Protein AF-A0A2E6XRW2-F1 (afdb_monomer_lite)

Foldseek 3Di:
DEDDDDDDDDDDVVLQVLLVLAPQSHADDPVVSVVVVVVVVPDPPDDPDYDYRGNRNVVSVCVCVVCVPVDDD

Radius of gyration: 15.12 Å; chains: 1; bounding box: 37×20×45 Å

Secondary structure (DSSP, 8-state):
-EE--------HHHHHHHHHHSSSSSPPPHHHHHHHHHHHHT-SS--S--EE-STTGGGGGGHHHHSTTS---

pLDDT: mean 80.08, std 15.19, range [38.12, 96.88]

Sequence (73 aa):
MICACKHGFEGTEQIEHLVQRTLKGTWGDAKQVATAVHFLIESDSMTGECVTIDGGERWAHVRSRLFTDAGGE

Structure (mmCIF, N/CA/C/O backbone):
data_AF-A0A2E6XRW2-F1
#
_entry.id   AF-A0A2E6XRW2-F1
#
loop_
_atom_site.group_PDB
_atom_site.id
_atom_site.type_symbol
_atom_site.label_atom_id
_atom_site.label_alt_id
_atom_site.label_comp_id
_atom_site.label_asym_id
_atom_site.label_entity_id
_atom_site.label_seq_id
_atom_site.pdbx_PDB_ins_code
_atom_site.Cartn_x
_atom_site.Cartn_y
_atom_site.Cartn_z
_atom_site.occupancy
_atom_site.B_iso_or_equiv
_atom_site.auth_seq_id
_atom_site.auth_comp_id
_atom_site.auth_asym_id
_atom_site.auth_atom_id
_atom_site.pdbx_PDB_model_num
ATOM 1 N N . MET A 1 1 ? -7.059 -5.383 4.392 1.00 59.84 1 MET A N 1
ATOM 2 C CA . MET A 1 1 ? -5.809 -6.180 4.345 1.00 59.84 1 MET A CA 1
ATOM 3 C C . MET A 1 1 ? -4.756 -5.380 3.597 1.0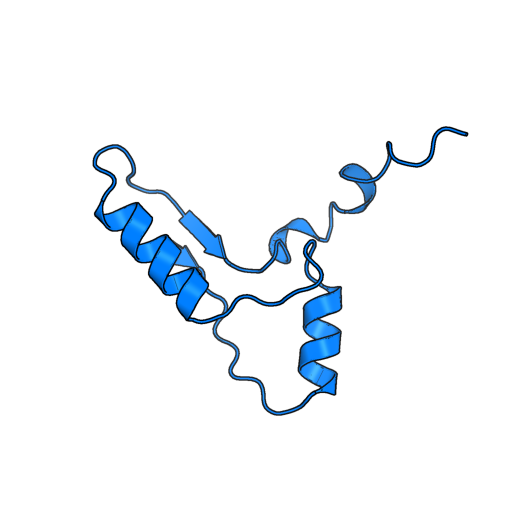0 59.84 1 MET A C 1
ATOM 5 O O . MET A 1 1 ? -5.047 -4.896 2.514 1.00 59.84 1 MET A O 1
ATOM 9 N N . ILE A 1 2 ? -3.565 -5.196 4.165 1.00 61.00 2 ILE A N 1
ATOM 10 C CA . ILE A 1 2 ? -2.456 -4.567 3.435 1.00 61.00 2 ILE A CA 1
ATOM 11 C C . ILE A 1 2 ? -1.592 -5.685 2.875 1.00 61.00 2 ILE A C 1
ATOM 13 O O . ILE A 1 2 ? -0.984 -6.444 3.630 1.00 61.00 2 ILE A O 1
ATOM 17 N N . CYS A 1 3 ? -1.564 -5.792 1.551 1.00 59.03 3 CYS A N 1
ATOM 18 C CA . CYS A 1 3 ? -0.677 -6.705 0.848 1.00 59.03 3 CYS A CA 1
ATOM 19 C C . CYS A 1 3 ? 0.592 -5.939 0.481 1.00 59.03 3 CYS A C 1
ATOM 21 O O . CYS A 1 3 ? 0.671 -5.302 -0.568 1.00 59.03 3 CYS A O 1
ATOM 23 N N . ALA A 1 4 ? 1.572 -5.982 1.381 1.00 58.75 4 ALA A N 1
ATOM 24 C CA . ALA A 1 4 ? 2.939 -5.592 1.080 1.00 58.75 4 ALA A CA 1
ATOM 25 C C . ALA A 1 4 ? 3.732 -6.868 0.784 1.00 58.75 4 ALA A C 1
ATOM 27 O O . ALA A 1 4 ? 3.827 -7.761 1.631 1.00 58.75 4 ALA A O 1
ATOM 28 N N . CYS A 1 5 ? 4.277 -6.981 -0.425 1.00 53.97 5 CYS A N 1
ATOM 29 C CA . CYS A 1 5 ? 5.127 -8.106 -0.790 1.00 53.97 5 CYS A CA 1
ATOM 30 C C . CYS A 1 5 ? 6.407 -8.072 0.059 1.00 53.97 5 CYS A C 1
ATOM 32 O O . CYS A 1 5 ? 7.287 -7.239 -0.147 1.00 53.97 5 CYS A O 1
ATOM 34 N N . LYS A 1 6 ? 6.502 -8.997 1.023 1.00 50.12 6 LYS A N 1
ATOM 35 C CA . LYS A 1 6 ? 7.714 -9.267 1.801 1.00 50.12 6 LYS A CA 1
ATOM 36 C C . LYS A 1 6 ? 8.731 -9.972 0.916 1.00 50.12 6 LYS A C 1
ATOM 38 O O . LYS A 1 6 ? 8.743 -11.195 0.848 1.00 50.12 6 LYS A O 1
ATOM 43 N N . HIS A 1 7 ? 9.605 -9.219 0.282 1.00 53.72 7 HIS A N 1
ATOM 44 C CA . HIS A 1 7 ? 10.876 -9.783 -0.128 1.00 53.72 7 HIS A CA 1
ATOM 45 C C . HIS A 1 7 ? 11.979 -8.922 0.480 1.00 53.72 7 HIS A C 1
ATOM 47 O O . HIS A 1 7 ? 12.094 -7.737 0.176 1.00 53.72 7 HIS A O 1
ATOM 53 N N . GLY A 1 8 ? 12.735 -9.509 1.409 1.00 50.03 8 GLY A N 1
ATOM 54 C CA . GLY A 1 8 ? 14.040 -8.980 1.786 1.00 50.03 8 GLY A CA 1
ATOM 55 C C . GLY A 1 8 ? 14.994 -9.319 0.650 1.00 50.03 8 GLY A C 1
ATOM 56 O O . GLY A 1 8 ? 15.151 -10.495 0.335 1.00 50.03 8 GLY A O 1
ATOM 57 N N . PHE A 1 9 ? 15.545 -8.305 -0.011 1.00 59.44 9 PHE A N 1
ATOM 58 C CA . PHE A 1 9 ? 16.440 -8.492 -1.150 1.00 59.44 9 PHE A CA 1
ATOM 59 C C . PHE A 1 9 ? 17.875 -8.164 -0.753 1.00 59.44 9 PHE A C 1
ATOM 61 O O . PHE A 1 9 ? 18.138 -7.105 -0.184 1.00 59.44 9 PHE A O 1
ATOM 68 N N . GLU A 1 10 ? 18.792 -9.061 -1.103 1.00 50.59 10 GLU A N 1
ATOM 69 C CA . GLU A 1 10 ? 20.236 -8.881 -0.977 1.00 50.59 10 GLU A CA 1
ATOM 70 C C . GLU A 1 10 ? 20.844 -8.968 -2.387 1.00 50.59 10 GLU A C 1
ATOM 72 O O . GLU A 1 10 ? 21.081 -10.054 -2.910 1.00 50.59 10 GLU A O 1
ATOM 77 N N . GLY A 1 11 ? 21.057 -7.811 -3.030 1.00 61.09 11 GLY A N 1
ATOM 78 C CA . GLY A 1 11 ? 21.726 -7.701 -4.337 1.00 61.09 11 GLY A CA 1
ATOM 79 C C . GLY A 1 11 ? 21.062 -6.711 -5.305 1.00 61.09 11 GLY A C 1
ATOM 80 O O . GLY A 1 11 ? 19.840 -6.670 -5.430 1.00 61.09 11 GLY A O 1
ATOM 81 N N . THR A 1 12 ? 21.865 -5.909 -6.014 1.00 67.81 12 THR A N 1
ATOM 82 C CA . THR A 1 12 ? 21.391 -4.852 -6.934 1.00 67.81 12 THR A CA 1
ATOM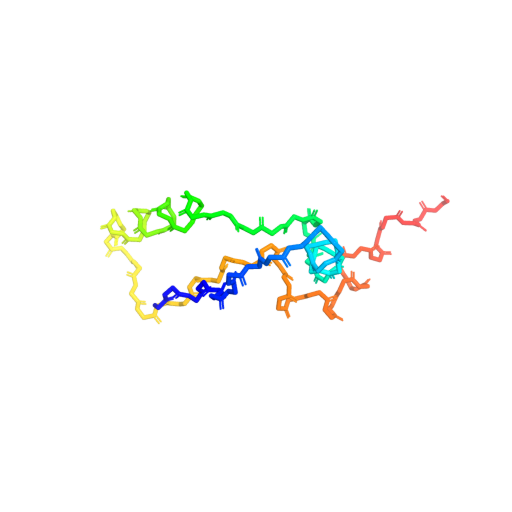 83 C C . THR A 1 12 ? 20.667 -5.403 -8.164 1.00 67.81 12 THR A C 1
ATOM 85 O O . THR A 1 12 ? 19.619 -4.890 -8.538 1.00 67.81 12 THR A O 1
ATOM 88 N N . GLU A 1 13 ? 21.165 -6.495 -8.741 1.00 68.81 13 GLU A N 1
ATOM 89 C CA . GLU A 1 13 ? 20.602 -7.127 -9.943 1.00 68.81 13 GLU A CA 1
ATOM 90 C C . GLU A 1 13 ? 19.173 -7.654 -9.708 1.00 68.81 13 GLU A C 1
ATOM 92 O O . GLU A 1 13 ? 18.276 -7.492 -10.536 1.00 68.81 13 GLU A O 1
ATOM 97 N N . GLN A 1 14 ? 18.914 -8.210 -8.521 1.00 74.56 14 GLN A N 1
ATOM 98 C CA . GLN A 1 14 ? 17.581 -8.675 -8.131 1.00 74.56 14 GLN A CA 1
ATOM 99 C C . GLN A 1 14 ? 16.599 -7.505 -7.994 1.00 74.56 14 GLN A C 1
ATOM 101 O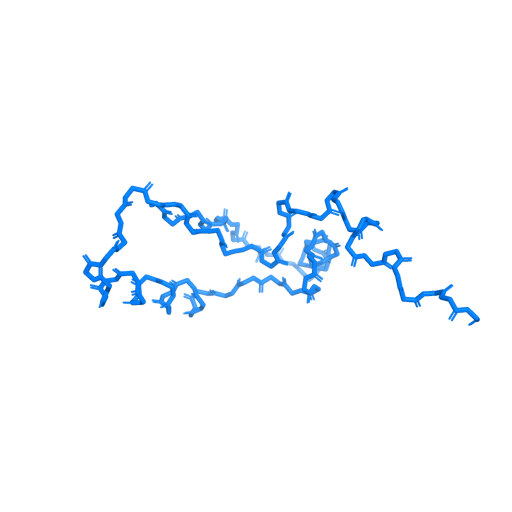 O . GLN A 1 14 ? 15.454 -7.600 -8.437 1.00 74.56 14 GLN A O 1
ATOM 106 N N . ILE A 1 15 ? 17.054 -6.381 -7.432 1.00 75.25 15 ILE A N 1
ATOM 107 C CA . ILE A 1 15 ? 16.249 -5.162 -7.294 1.00 75.25 15 ILE A CA 1
ATOM 108 C C . ILE A 1 15 ? 15.897 -4.593 -8.674 1.00 75.25 15 ILE A C 1
ATOM 110 O O . ILE A 1 15 ? 14.739 -4.249 -8.912 1.00 75.25 15 ILE A O 1
ATOM 114 N N . GLU A 1 16 ? 16.855 -4.547 -9.600 1.00 81.12 16 GLU A N 1
ATOM 115 C CA . GLU A 1 16 ? 16.635 -4.067 -10.969 1.00 81.12 16 GLU A CA 1
ATOM 116 C C . GLU A 1 16 ? 15.593 -4.913 -11.707 1.00 81.12 16 GLU A C 1
ATOM 118 O O . GLU A 1 16 ? 14.639 -4.371 -12.271 1.00 81.12 16 GLU A O 1
ATOM 123 N N . HIS A 1 17 ? 15.701 -6.242 -11.631 1.00 82.19 17 HIS A N 1
ATOM 124 C CA . HIS A 1 17 ? 14.714 -7.148 -12.219 1.00 82.19 17 HIS A CA 1
ATOM 125 C C . HIS A 1 17 ? 13.301 -6.955 -11.645 1.00 82.19 17 HIS A C 1
ATOM 127 O O . HIS A 1 17 ? 12.317 -7.057 -12.384 1.00 82.19 17 HIS A O 1
ATOM 133 N N . LEU A 1 18 ? 13.167 -6.661 -10.348 1.00 81.50 18 LEU A N 1
ATOM 134 C CA . LEU A 1 18 ? 11.865 -6.372 -9.740 1.00 81.50 18 LEU A CA 1
ATOM 135 C C . LEU A 1 18 ? 11.292 -5.032 -10.160 1.00 81.50 18 LEU A C 1
ATOM 137 O O . LEU A 1 18 ? 10.102 -4.942 -10.456 1.00 81.50 18 LEU A O 1
ATOM 141 N N . VAL A 1 19 ? 12.131 -4.009 -10.234 1.00 86.81 19 VAL A N 1
ATOM 142 C CA . VAL A 1 19 ? 11.734 -2.680 -10.689 1.00 86.81 19 VAL A CA 1
ATOM 143 C C . VAL A 1 19 ? 11.120 -2.734 -12.094 1.00 86.81 19 VAL A C 1
ATOM 145 O O . VAL A 1 19 ? 10.086 -2.110 -12.326 1.00 86.81 19 VAL A O 1
ATOM 148 N N . GLN A 1 20 ? 11.672 -3.543 -13.005 1.00 89.00 20 GLN A N 1
ATOM 149 C CA . GLN A 1 20 ? 11.127 -3.695 -14.365 1.00 89.00 20 GLN A CA 1
ATOM 150 C C . GLN A 1 20 ? 9.715 -4.299 -14.401 1.00 89.00 20 GLN A C 1
ATOM 152 O O . GLN A 1 20 ? 8.929 -4.031 -15.320 1.00 89.00 20 GLN A O 1
ATOM 157 N N . ARG A 1 21 ? 9.367 -5.094 -13.384 1.00 87.81 21 ARG A N 1
ATOM 158 C CA . ARG A 1 21 ? 8.048 -5.720 -13.252 1.00 87.81 21 ARG A CA 1
ATOM 159 C C . ARG A 1 21 ? 6.991 -4.754 -12.740 1.00 87.81 21 ARG A C 1
ATOM 161 O O . ARG A 1 21 ? 5.816 -5.049 -12.900 1.00 87.81 21 ARG A O 1
ATOM 168 N N . THR A 1 22 ? 7.356 -3.610 -12.164 1.00 90.06 22 THR A N 1
ATOM 169 C CA . THR A 1 22 ? 6.378 -2.634 -11.664 1.00 90.06 22 THR A CA 1
ATOM 170 C C . THR A 1 22 ? 6.006 -1.614 -12.738 1.00 90.06 22 THR A C 1
ATOM 172 O O . THR A 1 22 ? 6.746 -1.389 -13.693 1.00 90.06 22 THR A O 1
ATOM 175 N N . LEU A 1 23 ? 4.826 -0.998 -12.628 1.00 90.25 23 LEU A N 1
ATOM 176 C CA . LEU A 1 23 ? 4.411 0.075 -13.542 1.00 90.25 23 LEU A CA 1
ATOM 177 C C . LEU A 1 23 ? 5.132 1.394 -13.242 1.00 90.25 23 LEU A C 1
ATOM 179 O O . LEU A 1 23 ? 5.349 2.191 -14.147 1.00 90.25 23 LEU A O 1
ATOM 183 N N . LYS A 1 24 ? 5.508 1.627 -11.980 1.00 89.44 24 LYS A N 1
ATOM 184 C CA . LYS A 1 24 ? 6.179 2.861 -11.545 1.00 89.44 24 LYS A CA 1
ATOM 185 C C . LYS A 1 24 ? 7.696 2.838 -11.733 1.00 89.44 24 LYS A C 1
ATOM 187 O O . LYS A 1 24 ? 8.338 3.822 -11.379 1.00 89.44 24 LYS A O 1
ATOM 192 N N . GLY A 1 25 ? 8.279 1.726 -12.190 1.00 88.88 25 GLY A N 1
ATOM 193 C CA . GLY A 1 25 ? 9.735 1.584 -12.286 1.00 88.88 25 GLY A CA 1
ATOM 194 C C . GLY A 1 25 ? 10.439 1.754 -10.935 1.00 88.88 25 GLY A C 1
ATOM 195 O O . GLY A 1 25 ? 11.595 2.153 -10.872 1.00 88.88 25 GLY A O 1
ATOM 196 N N . THR A 1 26 ? 9.729 1.490 -9.841 1.00 85.88 26 THR A N 1
ATOM 197 C CA . THR A 1 26 ? 10.241 1.552 -8.472 1.00 85.88 26 THR A CA 1
ATOM 198 C C . THR A 1 26 ? 9.591 0.448 -7.649 1.00 85.88 26 THR A C 1
ATOM 200 O O . THR A 1 26 ? 8.453 0.049 -7.926 1.00 85.88 26 THR A O 1
ATOM 203 N N . TRP A 1 27 ? 10.316 -0.054 -6.652 1.00 79.50 27 TRP A N 1
ATOM 204 C CA . TRP A 1 27 ? 9.758 -0.917 -5.615 1.00 79.50 27 TRP A CA 1
ATOM 205 C C . TRP A 1 27 ? 9.393 -0.075 -4.395 1.00 79.50 27 TRP A C 1
ATOM 207 O O . TRP A 1 27 ? 10.037 0.942 -4.129 1.00 79.50 27 TRP A O 1
ATOM 217 N N . GLY A 1 28 ? 8.346 -0.476 -3.676 1.00 73.31 28 GLY A N 1
ATOM 218 C CA . GLY A 1 28 ? 7.905 0.271 -2.507 1.00 73.31 28 GLY A CA 1
ATOM 219 C C . GLY A 1 28 ? 8.841 0.108 -1.311 1.00 73.31 28 GLY A C 1
ATOM 220 O O . GLY A 1 28 ? 9.456 -0.945 -1.137 1.00 73.31 28 GLY A O 1
ATOM 221 N N . ASP A 1 29 ? 8.932 1.141 -0.474 1.00 80.38 29 ASP A N 1
ATOM 222 C CA . ASP A 1 29 ? 9.681 1.095 0.785 1.00 80.38 29 ASP A CA 1
ATOM 223 C C . ASP A 1 29 ? 8.756 0.896 2.005 1.00 80.38 29 ASP A C 1
ATOM 225 O O . ASP A 1 29 ? 7.526 0.984 1.928 1.00 80.38 29 ASP A O 1
ATOM 229 N N . ALA A 1 30 ? 9.353 0.626 3.170 1.00 86.56 30 ALA A N 1
ATOM 230 C CA . ALA A 1 30 ? 8.602 0.435 4.412 1.00 86.56 30 ALA A CA 1
ATOM 231 C C . ALA A 1 30 ? 7.812 1.687 4.839 1.00 86.56 30 ALA A C 1
ATOM 233 O O . ALA A 1 30 ? 6.763 1.571 5.476 1.00 86.56 30 ALA A O 1
ATOM 234 N N . LYS A 1 31 ? 8.286 2.886 4.476 1.00 89.81 31 LYS A N 1
ATOM 235 C CA . LYS A 1 31 ? 7.629 4.153 4.805 1.00 89.81 31 LYS A CA 1
ATOM 236 C C . LYS A 1 31 ? 6.322 4.294 4.032 1.00 89.81 31 LYS A C 1
ATOM 238 O O . LYS A 1 31 ? 5.324 4.688 4.621 1.00 89.81 31 LYS A O 1
ATOM 243 N N . GLN A 1 32 ? 6.291 3.907 2.761 1.00 88.62 32 GLN A N 1
ATOM 244 C CA . GLN A 1 32 ? 5.074 3.908 1.949 1.00 88.62 32 GLN A CA 1
ATOM 245 C C . GLN A 1 32 ? 4.008 2.964 2.513 1.00 88.62 32 GLN A C 1
ATOM 247 O O . GLN A 1 32 ? 2.832 3.326 2.556 1.00 88.62 32 GLN A O 1
ATOM 252 N N . VAL A 1 33 ? 4.412 1.790 3.010 1.00 89.06 33 VAL A N 1
ATOM 253 C CA . VAL A 1 33 ? 3.497 0.874 3.708 1.00 89.06 33 VAL A CA 1
ATOM 254 C C . VAL A 1 33 ? 2.959 1.522 4.984 1.00 89.06 33 VAL A C 1
ATOM 256 O O . VAL A 1 33 ? 1.748 1.530 5.187 1.00 89.06 33 VAL A O 1
ATOM 259 N N . ALA A 1 34 ? 3.821 2.113 5.817 1.00 93.25 34 ALA A N 1
ATOM 260 C CA . ALA A 1 34 ? 3.400 2.790 7.046 1.00 93.25 34 ALA A CA 1
ATOM 261 C C . ALA A 1 34 ? 2.443 3.964 6.774 1.00 93.25 34 ALA A C 1
ATOM 263 O O . ALA A 1 34 ? 1.448 4.125 7.476 1.00 93.25 34 ALA A O 1
ATOM 264 N N . THR A 1 35 ? 2.690 4.748 5.722 1.00 94.00 35 THR A N 1
ATOM 265 C CA . THR A 1 35 ? 1.780 5.813 5.284 1.00 94.00 35 THR A CA 1
ATOM 266 C C . THR A 1 35 ? 0.419 5.254 4.870 1.00 94.00 35 THR A C 1
ATOM 268 O O . THR A 1 35 ? -0.601 5.805 5.274 1.00 94.00 35 THR A O 1
ATOM 271 N N . ALA A 1 36 ? 0.376 4.148 4.121 1.00 92.88 36 ALA A N 1
ATOM 272 C CA . ALA A 1 36 ? -0.884 3.510 3.733 1.00 92.88 36 ALA A CA 1
ATOM 273 C C . ALA A 1 36 ? -1.648 2.939 4.940 1.00 92.88 36 ALA A C 1
ATOM 275 O O . ALA A 1 36 ? -2.868 3.069 5.009 1.00 92.88 36 ALA A O 1
ATOM 276 N N . VAL A 1 37 ? -0.940 2.350 5.913 1.00 93.75 37 VAL A N 1
ATOM 277 C CA . VAL A 1 37 ? -1.529 1.918 7.192 1.00 93.75 37 VAL A CA 1
ATOM 278 C C . VAL A 1 37 ? -2.158 3.107 7.909 1.00 93.75 37 VAL A C 1
ATOM 280 O O . VAL A 1 37 ? -3.314 3.030 8.308 1.00 93.75 37 VAL A O 1
ATOM 283 N N . HIS A 1 38 ? -1.408 4.201 8.062 1.00 96.00 38 HIS A N 1
ATOM 284 C CA . HIS A 1 38 ? -1.884 5.377 8.781 1.00 96.00 38 HIS A CA 1
ATOM 285 C C . HIS A 1 38 ? -3.123 5.975 8.111 1.00 96.00 38 HIS A C 1
ATOM 287 O O . HIS A 1 38 ? -4.107 6.232 8.790 1.00 96.00 38 HIS A O 1
ATOM 293 N N . PHE A 1 39 ? -3.126 6.078 6.779 1.00 94.50 39 PHE A N 1
ATOM 294 C CA . PHE A 1 39 ? -4.303 6.494 6.016 1.00 94.50 39 PHE A CA 1
ATOM 295 C C . PHE A 1 39 ? -5.542 5.635 6.316 1.00 94.50 39 PHE A C 1
ATOM 297 O O . PHE A 1 39 ? -6.626 6.177 6.502 1.00 94.50 39 PHE A O 1
ATOM 304 N N . LEU A 1 40 ? -5.391 4.308 6.381 1.00 94.19 40 LEU A N 1
ATOM 305 C CA . LEU A 1 40 ? -6.510 3.411 6.684 1.00 94.19 40 LEU A CA 1
ATOM 306 C C . LEU A 1 40 ? -6.986 3.525 8.138 1.00 94.19 40 LEU A C 1
ATOM 308 O O . LEU A 1 40 ? -8.172 3.355 8.384 1.00 94.19 40 LEU A O 1
ATOM 312 N N . ILE A 1 41 ? -6.088 3.804 9.088 1.00 95.06 41 ILE A N 1
ATOM 313 C CA . ILE A 1 41 ? -6.444 4.011 10.503 1.00 95.06 41 ILE A CA 1
ATOM 314 C C . ILE A 1 41 ? -7.274 5.285 10.682 1.00 95.06 41 ILE A C 1
ATOM 316 O O . ILE A 1 41 ? -8.219 5.285 11.460 1.00 95.06 41 ILE A O 1
ATOM 320 N N . GLU A 1 42 ? -6.937 6.349 9.954 1.00 96.88 42 GLU A N 1
ATOM 321 C CA . GLU A 1 42 ? -7.639 7.638 10.029 1.00 96.88 42 GLU A CA 1
ATOM 322 C C . GLU A 1 42 ? -8.967 7.650 9.245 1.00 96.88 42 GLU A C 1
ATOM 324 O O . GLU A 1 42 ? -9.670 8.660 9.224 1.00 96.88 42 GLU A O 1
ATOM 329 N N . SER A 1 43 ? -9.311 6.561 8.549 1.00 95.44 43 SER A N 1
ATOM 330 C CA . SER A 1 43 ? -10.496 6.494 7.696 1.00 95.44 43 SER A CA 1
ATOM 331 C C . SER A 1 43 ? -11.650 5.750 8.367 1.00 95.44 43 SER A C 1
ATOM 333 O O . SER A 1 43 ? -11.623 4.530 8.499 1.00 95.44 43 SER A O 1
ATOM 335 N N . ASP A 1 44 ? -12.726 6.474 8.678 1.00 96.00 44 ASP A N 1
ATOM 336 C CA . ASP A 1 44 ? -13.955 5.884 9.236 1.00 96.00 44 ASP A CA 1
ATOM 337 C C . ASP A 1 44 ? -14.891 5.270 8.178 1.00 96.00 44 ASP A C 1
ATOM 339 O O . ASP A 1 44 ? -15.866 4.594 8.507 1.00 96.00 44 ASP A O 1
ATOM 343 N N . SER A 1 45 ? -14.636 5.514 6.890 1.00 95.31 45 SER A N 1
ATOM 344 C CA . SER A 1 45 ? -15.504 5.072 5.790 1.00 95.31 45 SER A CA 1
ATOM 345 C C . SER A 1 45 ? -15.023 3.803 5.088 1.00 95.31 45 SER A C 1
ATOM 347 O O . SER A 1 45 ? -15.762 3.234 4.284 1.00 95.31 45 SER A O 1
ATOM 349 N N . MET A 1 46 ? -13.799 3.352 5.363 1.00 92.88 46 MET A N 1
ATOM 350 C CA . MET A 1 46 ? -13.173 2.236 4.657 1.00 92.88 46 MET A CA 1
ATOM 351 C C . MET A 1 46 ? -13.122 0.980 5.529 1.00 92.88 46 MET A C 1
ATOM 353 O O . MET A 1 46 ? -12.504 0.954 6.587 1.00 92.88 46 MET A O 1
ATOM 357 N N . THR A 1 47 ? -13.725 -0.110 5.056 1.00 93.94 47 THR A N 1
ATOM 358 C CA . THR A 1 47 ? -13.668 -1.426 5.710 1.00 93.94 47 THR A CA 1
ATOM 359 C C . THR A 1 47 ? -13.737 -2.542 4.672 1.00 93.94 47 THR A C 1
ATOM 361 O O . THR A 1 47 ? -14.217 -2.329 3.567 1.00 93.94 47 THR A O 1
ATOM 364 N N . GLY A 1 48 ? -13.218 -3.731 4.991 1.00 92.19 48 GLY A N 1
ATOM 365 C CA . GLY A 1 48 ? -13.210 -4.884 4.075 1.00 92.19 48 GLY A CA 1
ATOM 366 C C . GLY A 1 48 ? -12.241 -4.784 2.885 1.00 92.19 48 GLY A C 1
ATOM 367 O O . GLY A 1 48 ? -12.041 -5.771 2.181 1.00 92.19 48 GLY A O 1
ATOM 368 N N . GLU A 1 49 ? -11.588 -3.638 2.693 1.00 90.88 49 GLU A N 1
ATOM 369 C CA . GLU A 1 49 ? -10.763 -3.367 1.514 1.00 90.88 49 GLU A CA 1
ATOM 370 C C . GLU A 1 49 ? -9.355 -3.975 1.563 1.00 90.88 49 GLU A C 1
ATOM 372 O O . GLU A 1 49 ? -8.767 -4.227 2.627 1.00 90.88 49 GLU A O 1
ATOM 377 N N . CYS A 1 50 ? -8.776 -4.171 0.376 1.00 90.50 50 CYS A N 1
ATOM 378 C CA . CYS A 1 50 ? -7.387 -4.582 0.197 1.00 90.50 50 CYS A CA 1
ATOM 379 C C . CYS A 1 50 ? -6.591 -3.513 -0.555 1.00 90.50 50 CYS A C 1
ATOM 381 O O . CYS A 1 50 ? -6.829 -3.266 -1.736 1.00 90.50 50 CYS A O 1
ATOM 383 N N . VAL A 1 51 ? -5.605 -2.918 0.119 1.00 90.31 51 VAL A N 1
ATOM 384 C CA . VAL A 1 51 ? -4.684 -1.955 -0.495 1.00 90.31 51 VAL A CA 1
ATOM 385 C C . VAL A 1 51 ? -3.365 -2.664 -0.793 1.00 90.31 51 VAL A C 1
ATOM 387 O O . VAL A 1 51 ? -2.731 -3.228 0.103 1.00 90.31 51 VAL A O 1
ATOM 390 N N . THR A 1 52 ? -2.966 -2.657 -2.066 1.00 89.62 52 THR A N 1
ATOM 391 C CA . THR A 1 52 ? -1.710 -3.258 -2.542 1.00 89.62 52 THR A CA 1
ATOM 392 C C . THR A 1 52 ? -0.681 -2.161 -2.795 1.00 89.62 52 THR A C 1
ATOM 394 O O . THR A 1 52 ? -0.960 -1.214 -3.526 1.00 89.62 52 THR A O 1
ATOM 397 N N . ILE A 1 53 ? 0.505 -2.296 -2.196 1.00 89.12 53 ILE A N 1
ATOM 398 C CA . ILE A 1 53 ? 1.624 -1.355 -2.343 1.00 89.12 53 ILE A CA 1
ATOM 399 C C . ILE A 1 53 ? 2.801 -2.105 -2.981 1.00 89.12 53 ILE A C 1
ATOM 401 O O . ILE A 1 53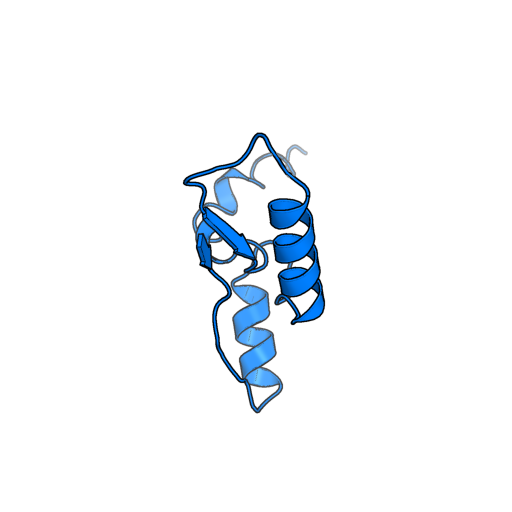 ? 3.656 -2.646 -2.287 1.00 89.12 53 ILE A O 1
ATOM 405 N N . ASP A 1 54 ? 2.809 -2.182 -4.311 1.00 87.50 54 ASP A N 1
ATOM 406 C CA . ASP A 1 54 ? 3.749 -2.999 -5.102 1.00 87.50 54 ASP A CA 1
ATOM 407 C C . ASP A 1 54 ? 4.315 -2.254 -6.330 1.00 87.50 54 ASP A C 1
ATOM 409 O O . ASP A 1 54 ? 4.833 -2.859 -7.265 1.00 87.50 54 ASP A O 1
ATOM 413 N N . GLY A 1 55 ? 4.153 -0.929 -6.393 1.00 89.38 55 GLY A N 1
ATOM 414 C CA . GLY A 1 55 ? 4.532 -0.145 -7.575 1.00 89.38 55 GLY A CA 1
ATOM 415 C C . GLY A 1 55 ? 3.695 -0.452 -8.829 1.00 89.38 55 GLY A C 1
ATOM 416 O O . GLY A 1 55 ? 4.082 -0.065 -9.933 1.00 89.38 55 GLY A O 1
ATOM 417 N N . GLY A 1 56 ? 2.557 -1.135 -8.686 1.00 91.06 56 GLY A N 1
ATOM 418 C CA . GLY A 1 56 ? 1.698 -1.570 -9.785 1.00 91.06 56 GLY A CA 1
ATOM 419 C C . GLY A 1 56 ? 2.125 -2.894 -10.420 1.00 91.06 56 GLY A C 1
ATOM 420 O O . GLY A 1 56 ? 1.661 -3.203 -11.515 1.00 91.06 56 GLY A O 1
ATOM 421 N N . GLU A 1 57 ? 3.005 -3.664 -9.777 1.00 90.38 57 GLU A N 1
ATOM 422 C CA . GLU A 1 57 ? 3.490 -4.958 -10.275 1.00 90.38 57 GLU A CA 1
ATOM 423 C C . GLU A 1 57 ? 2.354 -5.920 -10.640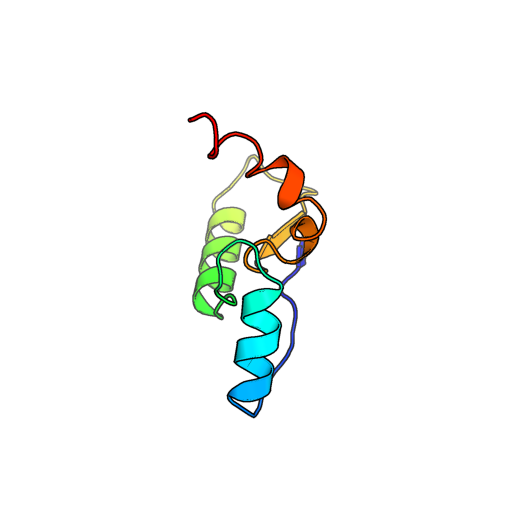 1.00 90.38 57 GLU A C 1
ATOM 425 O O . GLU A 1 57 ? 2.324 -6.453 -11.752 1.00 90.38 57 GLU A O 1
ATOM 430 N N . ARG A 1 58 ? 1.341 -6.050 -9.775 1.00 89.31 58 ARG A N 1
ATOM 431 C CA . ARG A 1 58 ? 0.151 -6.875 -10.028 1.00 89.31 58 ARG A CA 1
ATOM 432 C C . ARG A 1 58 ? -0.561 -6.528 -11.339 1.00 89.31 58 ARG A C 1
ATOM 434 O O . ARG A 1 58 ? -1.143 -7.405 -11.980 1.00 89.31 58 ARG A O 1
ATOM 441 N N . TRP A 1 59 ? -0.508 -5.266 -11.758 1.00 91.06 59 TRP A N 1
ATOM 442 C CA . TRP A 1 59 ? -1.168 -4.753 -12.962 1.00 91.06 59 TRP A CA 1
ATOM 443 C C . TRP A 1 59 ? -0.225 -4.610 -14.161 1.00 91.06 59 TRP A C 1
ATOM 445 O O . TRP A 1 59 ? -0.658 -4.217 -15.241 1.00 91.06 59 TRP A O 1
ATOM 455 N N . ALA A 1 60 ? 1.051 -4.972 -14.035 1.00 90.31 60 ALA A N 1
ATOM 456 C CA . ALA A 1 60 ? 2.014 -4.803 -15.119 1.00 90.31 60 ALA A CA 1
ATOM 457 C C . ALA A 1 60 ? 1.665 -5.598 -16.387 1.00 90.31 60 ALA A C 1
ATOM 459 O O . ALA A 1 60 ? 2.004 -5.178 -17.490 1.00 90.31 60 ALA A O 1
ATOM 460 N N . HIS A 1 61 ? 0.913 -6.692 -16.258 1.00 88.69 61 HIS A N 1
ATOM 461 C CA . HIS A 1 61 ? 0.435 -7.486 -17.391 1.00 88.69 61 HIS A CA 1
ATOM 462 C C . HIS A 1 61 ? -0.568 -6.743 -18.300 1.00 88.69 61 HIS A C 1
ATOM 464 O O . HIS A 1 61 ? -0.745 -7.138 -19.450 1.00 88.69 61 HIS A O 1
ATOM 470 N N . VAL A 1 62 ? -1.203 -5.658 -17.831 1.00 89.00 62 VAL A N 1
ATOM 471 C CA . VAL A 1 62 ? -2.076 -4.796 -18.654 1.00 89.00 62 VAL A CA 1
ATOM 472 C C . VAL A 1 62 ? -1.392 -3.507 -19.113 1.00 89.00 62 VAL A C 1
ATOM 474 O O . VAL A 1 62 ? -2.061 -2.633 -19.656 1.00 89.00 62 VAL A O 1
ATOM 477 N N . ARG A 1 63 ? -0.065 -3.381 -18.950 1.00 85.69 63 ARG A N 1
ATOM 478 C CA . ARG A 1 63 ? 0.721 -2.191 -19.333 1.00 85.69 63 ARG A CA 1
ATOM 479 C C . ARG A 1 63 ? 0.400 -1.709 -20.747 1.00 85.69 63 ARG A C 1
ATOM 481 O O . ARG A 1 63 ? 0.150 -0.526 -20.941 1.00 85.69 63 ARG A O 1
ATOM 488 N N . SER A 1 64 ? 0.324 -2.620 -21.715 1.00 85.31 64 SER A N 1
ATOM 489 C CA . SER A 1 64 ? -0.002 -2.265 -23.100 1.00 85.31 64 SER A CA 1
ATOM 490 C C . SER A 1 64 ? -1.345 -1.552 -23.233 1.00 85.31 64 SER A C 1
ATOM 492 O O . SER A 1 64 ? -1.437 -0.645 -24.041 1.00 85.31 64 SER A O 1
ATOM 494 N N . ARG A 1 65 ? -2.357 -1.884 -22.422 1.00 84.50 65 ARG A N 1
ATOM 495 C CA . ARG A 1 65 ? -3.681 -1.232 -22.436 1.00 84.50 65 ARG A CA 1
ATOM 496 C C . ARG A 1 65 ? -3.687 0.143 -21.770 1.00 84.50 65 ARG A C 1
ATOM 498 O O . ARG A 1 65 ? -4.566 0.941 -22.051 1.00 84.50 65 ARG A O 1
ATOM 505 N N . LEU A 1 66 ? -2.751 0.394 -20.856 1.00 75.19 66 LEU A N 1
ATOM 506 C CA . LEU A 1 66 ? -2.657 1.657 -20.118 1.00 75.19 66 LEU A CA 1
ATOM 507 C C . LEU A 1 66 ? -1.837 2.712 -20.867 1.00 75.19 66 LEU A C 1
ATOM 509 O O . LEU A 1 66 ? -2.031 3.901 -20.646 1.00 75.19 66 LEU A O 1
ATOM 513 N N . PHE A 1 67 ? -0.921 2.277 -21.735 1.00 74.75 67 PHE A N 1
ATOM 514 C CA . PHE A 1 67 ? 0.009 3.154 -22.451 1.00 74.75 67 PHE A CA 1
ATOM 515 C C . PHE A 1 67 ? -0.163 3.113 -23.979 1.00 74.75 67 PHE A C 1
ATOM 517 O O . PHE A 1 67 ? 0.721 3.566 -24.699 1.00 74.75 67 PHE A O 1
ATOM 524 N N . THR A 1 68 ? -1.279 2.578 -24.493 1.00 63.53 68 THR A N 1
ATOM 525 C CA . THR A 1 68 ? -1.539 2.486 -25.946 1.00 63.53 68 THR A CA 1
ATOM 526 C C . THR A 1 68 ? -1.947 3.805 -26.604 1.00 63.53 68 THR A C 1
ATOM 528 O O . THR A 1 68 ? -1.876 3.887 -27.824 1.00 63.53 68 THR A O 1
ATOM 531 N N . ASP A 1 69 ? -2.255 4.853 -25.835 1.00 56.31 69 ASP A N 1
ATOM 532 C CA . ASP A 1 69 ? -2.666 6.162 -26.375 1.00 56.31 69 ASP A CA 1
ATOM 533 C C . ASP A 1 69 ? -1.553 7.232 -26.353 1.00 56.31 69 ASP A C 1
ATOM 535 O O . ASP A 1 69 ? -1.810 8.406 -26.596 1.00 56.31 69 ASP A O 1
ATOM 539 N N . ALA A 1 70 ? -0.296 6.855 -26.092 1.00 57.22 70 ALA A N 1
ATOM 540 C CA . ALA A 1 70 ? 0.846 7.782 -26.108 1.00 57.22 70 ALA A CA 1
ATOM 541 C C . ALA A 1 70 ? 1.664 7.741 -27.419 1.00 57.22 70 ALA A C 1
ATOM 543 O O . ALA A 1 70 ? 2.842 8.089 -27.417 1.00 57.22 70 ALA A O 1
ATOM 544 N N . GLY A 1 71 ? 1.064 7.283 -28.524 1.00 54.78 71 GLY A N 1
ATOM 545 C CA . GLY A 1 71 ? 1.746 7.093 -29.812 1.00 54.78 71 GLY A CA 1
ATOM 546 C C . GLY A 1 71 ? 0.867 7.369 -31.033 1.00 54.78 71 GLY A C 1
ATOM 547 O O . GLY A 1 71 ? 0.947 6.639 -32.018 1.00 54.78 71 GLY A O 1
ATOM 548 N N . GLY A 1 72 ? -0.002 8.378 -30.947 1.00 52.69 72 GLY A N 1
ATOM 549 C CA . GL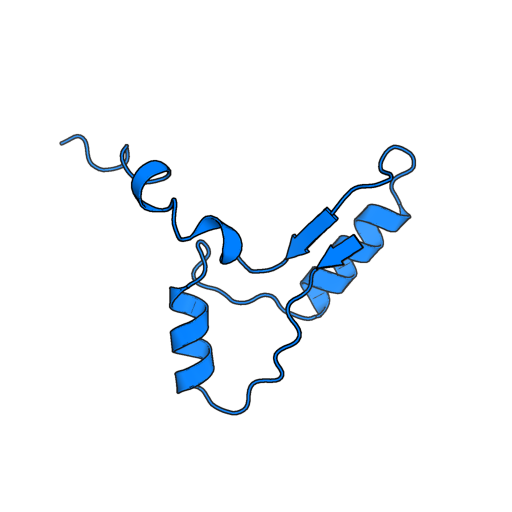Y A 1 72 ? -0.592 9.007 -32.126 1.00 52.69 72 GLY A CA 1
ATOM 550 C C . GLY A 1 72 ? 0.319 10.132 -32.616 1.00 52.69 72 GLY A C 1
ATOM 551 O O . GLY A 1 72 ? 0.473 11.114 -31.896 1.00 52.69 72 GLY A O 1
ATOM 552 N N . GLU A 1 73 ? 0.837 9.940 -33.835 1.00 38.12 73 GLU A N 1
ATOM 553 C CA . GLU A 1 73 ? 1.808 10.735 -34.627 1.00 38.12 73 GLU A CA 1
ATOM 554 C C . GLU A 1 73 ? 3.296 10.380 -34.460 1.00 38.12 73 GLU A C 1
ATOM 556 O O . GLU A 1 73 ? 3.918 10.700 -33.424 1.00 38.12 73 GLU A O 1
#